Protein AF-A0A068V9V7-F1 (afdb_monomer_lite)

Foldseek 3Di:
DDDDDDDPDDDDDDDDDDDDDPPPPPPQPQQFDWDWDDDPNDIDIDTGGPVRVVVVVVVVVVVVVVVVVVVVPDPDPPDPPCPPVCPPPPPNPVVVVVVVVVVVVVVVVVCVVPVPPPD

Structure (mmCIF, N/CA/C/O backbone):
data_AF-A0A068V9V7-F1
#
_entry.id   AF-A0A068V9V7-F1
#
loop_
_atom_site.group_PDB
_atom_site.id
_atom_site.type_symbol
_atom_site.label_atom_id
_atom_site.label_alt_id
_atom_site.label_comp_id
_atom_site.label_asym_id
_atom_site.label_entity_id
_atom_site.label_seq_id
_atom_site.pdbx_PDB_ins_code
_atom_site.Cartn_x
_atom_site.Cartn_y
_atom_site.Cartn_z
_atom_site.occupancy
_atom_site.B_iso_or_equiv
_atom_site.auth_seq_id
_atom_site.auth_comp_id
_atom_site.auth_asym_id
_atom_site.auth_atom_id
_atom_site.pdbx_PDB_model_num
ATOM 1 N N . MET A 1 1 ? 17.487 25.718 -21.178 1.00 46.09 1 MET A N 1
ATOM 2 C CA . MET A 1 1 ? 16.322 25.593 -20.272 1.00 46.09 1 MET A CA 1
ATOM 3 C C . MET A 1 1 ? 16.670 26.267 -18.955 1.00 46.09 1 MET A C 1
ATOM 5 O O . MET A 1 1 ? 17.578 25.797 -18.286 1.00 46.09 1 MET A O 1
ATOM 9 N N . ARG A 1 2 ? 16.028 27.388 -18.613 1.00 54.06 2 ARG A N 1
ATOM 10 C CA . ARG A 1 2 ? 16.208 28.062 -17.317 1.00 54.06 2 ARG A CA 1
ATOM 11 C C . ARG A 1 2 ? 15.006 27.729 -16.438 1.00 54.06 2 ARG A C 1
ATOM 13 O O . ARG A 1 2 ? 13.878 27.957 -16.858 1.00 54.06 2 ARG A O 1
ATOM 20 N N . ARG A 1 3 ? 15.249 27.167 -15.256 1.00 66.25 3 ARG A N 1
ATOM 21 C CA . ARG A 1 3 ? 14.244 26.975 -14.207 1.00 66.25 3 ARG A CA 1
ATOM 22 C C . ARG A 1 3 ? 14.629 27.906 -13.063 1.00 66.25 3 ARG A C 1
ATOM 24 O O . ARG A 1 3 ? 15.621 27.649 -12.393 1.00 66.25 3 ARG A O 1
ATOM 31 N N . ASN A 1 4 ? 13.888 28.995 -12.901 1.00 61.66 4 ASN A N 1
ATOM 32 C CA . ASN A 1 4 ? 14.054 29.915 -11.781 1.00 61.66 4 ASN A CA 1
ATOM 33 C C . ASN A 1 4 ? 12.933 29.624 -10.783 1.00 61.66 4 ASN A C 1
ATOM 35 O O . ASN A 1 4 ? 11.791 30.014 -11.013 1.00 61.66 4 ASN A O 1
ATOM 39 N N . TYR A 1 5 ? 13.257 28.912 -9.708 1.00 54.75 5 TYR A N 1
ATOM 40 C CA . TYR A 1 5 ? 12.378 28.763 -8.553 1.00 54.75 5 TYR A CA 1
ATOM 41 C C . TYR A 1 5 ? 12.841 29.777 -7.506 1.00 54.75 5 TYR A C 1
ATOM 43 O O . TYR A 1 5 ? 13.933 29.637 -6.962 1.00 54.75 5 TYR A O 1
ATOM 51 N N . ASN A 1 6 ? 12.047 30.820 -7.264 1.00 61.94 6 ASN A N 1
ATOM 52 C CA . ASN A 1 6 ? 12.271 31.730 -6.142 1.00 61.94 6 ASN A CA 1
ATOM 53 C C . ASN A 1 6 ? 11.702 31.079 -4.877 1.00 61.94 6 ASN A C 1
ATOM 55 O O . ASN A 1 6 ? 10.487 30.941 -4.754 1.00 61.94 6 ASN A O 1
ATOM 59 N N . LEU A 1 7 ? 12.574 30.667 -3.957 1.00 61.34 7 LEU A N 1
ATOM 60 C CA . LEU A 1 7 ? 12.188 30.289 -2.598 1.00 61.34 7 LEU A CA 1
ATOM 61 C C . LEU A 1 7 ? 12.335 31.513 -1.692 1.00 61.34 7 LEU A C 1
ATOM 63 O O . LEU A 1 7 ? 13.388 31.749 -1.106 1.00 61.34 7 LEU A O 1
ATOM 67 N N . GLU A 1 8 ? 11.270 32.300 -1.594 1.00 63.50 8 GLU A N 1
ATOM 68 C CA . GLU A 1 8 ? 11.161 33.366 -0.598 1.00 63.50 8 GLU A CA 1
ATOM 69 C C . GLU A 1 8 ? 10.847 32.735 0.768 1.00 63.50 8 GLU A C 1
ATOM 71 O O . GLU A 1 8 ? 9.701 32.404 1.074 1.00 63.50 8 GLU A O 1
ATOM 76 N N . LEU A 1 9 ? 11.874 32.546 1.597 1.00 55.16 9 LEU A N 1
ATOM 77 C CA . LEU A 1 9 ? 11.713 32.177 3.003 1.00 55.16 9 LEU A CA 1
ATOM 78 C C . LEU A 1 9 ? 11.403 33.439 3.811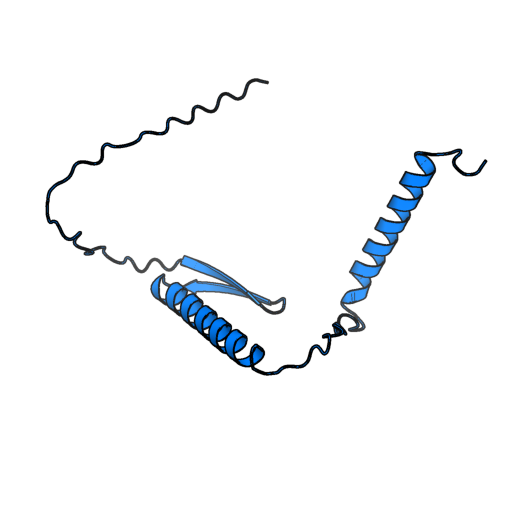 1.00 55.16 9 LEU A C 1
ATOM 80 O O . LEU A 1 9 ? 12.303 34.183 4.201 1.00 55.16 9 LEU A O 1
ATOM 84 N N . ARG A 1 10 ? 10.118 33.690 4.068 1.00 58.44 10 ARG A N 1
ATOM 85 C CA . ARG A 1 10 ? 9.707 34.749 4.993 1.00 58.44 10 ARG A CA 1
ATOM 86 C C . ARG A 1 10 ? 9.821 34.248 6.428 1.00 58.44 10 ARG A C 1
ATOM 88 O O . ARG A 1 10 ? 8.989 33.474 6.890 1.00 58.44 10 ARG A O 1
ATOM 95 N N . LEU A 1 11 ? 10.857 34.706 7.124 1.00 56.06 11 LEU A N 1
ATOM 96 C CA . LEU A 1 11 ? 10.980 34.582 8.573 1.00 56.06 11 LEU A CA 1
ATOM 97 C C . LEU A 1 11 ? 10.119 35.671 9.222 1.00 56.06 11 LEU A C 1
ATOM 99 O O . LEU A 1 11 ? 10.411 36.859 9.087 1.00 56.06 11 LEU A O 1
ATOM 103 N N . LEU A 1 12 ? 9.040 35.269 9.896 1.00 60.72 12 LEU A N 1
ATOM 104 C CA . LEU A 1 12 ? 8.252 36.184 10.719 1.00 60.72 12 LEU A CA 1
ATOM 105 C C . LEU A 1 12 ? 9.003 36.488 12.030 1.00 60.72 12 LEU A C 1
ATOM 107 O O . LEU A 1 12 ? 9.607 35.574 12.599 1.00 60.72 12 LEU A O 1
ATOM 111 N N . PRO A 1 13 ? 8.980 37.741 12.524 1.00 48.50 13 PRO A N 1
ATOM 112 C CA . PRO A 1 13 ? 9.678 38.110 13.749 1.00 48.50 13 PRO A CA 1
ATOM 113 C C . PRO A 1 13 ? 9.068 37.418 14.969 1.00 48.50 13 PRO A C 1
ATOM 115 O O . PRO A 1 13 ? 7.860 37.480 15.193 1.00 48.50 13 PRO A O 1
ATOM 118 N N . ALA A 1 14 ? 9.924 36.817 15.793 1.00 53.75 14 ALA A N 1
ATOM 119 C CA . ALA A 1 14 ? 9.568 36.417 17.143 1.00 53.75 14 ALA A CA 1
ATOM 120 C C . ALA A 1 14 ? 9.302 37.682 17.976 1.00 53.75 14 ALA A C 1
ATOM 122 O O . ALA A 1 14 ? 10.236 38.386 18.360 1.00 53.75 14 ALA A O 1
ATOM 123 N N . ALA A 1 15 ? 8.031 37.981 18.237 1.00 42.25 15 ALA A N 1
ATOM 124 C CA . ALA A 1 15 ? 7.632 38.993 19.203 1.00 42.25 15 ALA A CA 1
ATOM 125 C C . ALA A 1 15 ? 7.127 38.295 20.468 1.00 42.25 15 ALA A C 1
ATOM 127 O O . ALA A 1 15 ? 6.163 37.532 20.447 1.00 42.25 15 ALA A O 1
ATOM 128 N N . ALA A 1 16 ? 7.837 38.546 21.563 1.00 48.00 16 ALA A N 1
ATOM 129 C CA . ALA A 1 16 ? 7.452 38.167 22.906 1.00 48.00 16 ALA A CA 1
ATOM 130 C C . ALA A 1 16 ? 6.168 38.893 23.338 1.00 48.00 16 ALA A C 1
ATOM 132 O O . ALA A 1 16 ? 6.031 40.094 23.113 1.00 48.00 16 ALA A O 1
ATOM 133 N N . GLY A 1 17 ? 5.299 38.180 24.055 1.00 45.56 17 GLY A N 1
ATOM 134 C CA . GLY A 1 17 ? 4.318 38.781 24.957 1.00 45.56 17 GLY A CA 1
ATOM 135 C C . GLY A 1 17 ? 2.865 38.437 24.647 1.00 45.56 17 GLY A C 1
ATOM 136 O O . GLY A 1 17 ? 2.328 38.830 23.620 1.00 45.56 17 GLY A O 1
ATOM 137 N N . GLY A 1 18 ? 2.215 37.775 25.607 1.00 38.62 18 GLY A N 1
ATOM 138 C CA . GLY A 1 18 ? 0.760 37.670 25.679 1.00 38.62 18 GLY A CA 1
ATOM 139 C C . GLY A 1 18 ? 0.292 36.252 25.959 1.00 38.62 18 GLY A C 1
ATOM 140 O O . GLY A 1 18 ? 0.195 35.437 25.051 1.00 38.62 18 GLY A O 1
ATOM 141 N N . PHE A 1 19 ? -0.008 35.966 27.225 1.00 49.97 19 PHE A N 1
ATOM 142 C CA . PHE A 1 19 ? -0.730 34.770 27.641 1.00 49.97 19 PHE A CA 1
ATOM 143 C C . PHE A 1 19 ? -2.090 34.727 26.935 1.00 49.97 19 PHE A C 1
ATOM 145 O O . PHE A 1 19 ? -3.032 35.402 27.334 1.00 49.97 19 PHE A O 1
ATOM 152 N N . GLY A 1 20 ? -2.171 33.932 25.878 1.00 41.88 20 GLY A N 1
ATOM 153 C CA . GLY A 1 20 ? -3.406 33.491 25.261 1.00 41.88 20 GLY A CA 1
ATOM 154 C C . GLY A 1 20 ? -3.235 32.011 25.002 1.00 41.88 20 GLY A C 1
ATOM 155 O O . GLY A 1 20 ? -2.574 31.623 24.043 1.00 41.88 20 GLY A O 1
ATOM 156 N N . LEU A 1 21 ? -3.762 31.191 25.910 1.00 47.44 21 LEU A N 1
ATOM 157 C CA . LEU A 1 21 ? -4.046 29.791 25.630 1.00 47.44 21 LEU A CA 1
ATOM 158 C C . LEU A 1 21 ? -4.761 29.764 24.266 1.00 47.44 21 LEU A C 1
ATOM 160 O O . LEU A 1 21 ? -5.791 30.434 24.153 1.00 47.44 21 LEU A O 1
ATOM 164 N N . PRO A 1 22 ? -4.237 29.099 23.221 1.00 47.31 22 PRO A N 1
ATOM 165 C CA . PRO A 1 22 ? -5.048 28.877 22.043 1.00 47.31 22 PRO A CA 1
ATOM 166 C C . PRO A 1 22 ? -6.202 28.002 22.514 1.00 47.31 22 PRO A C 1
ATOM 168 O O . PRO A 1 22 ? -6.008 26.857 22.922 1.00 47.31 22 PRO A O 1
ATOM 171 N N . ASP A 1 23 ? -7.379 28.610 22.550 1.00 47.28 23 ASP A N 1
ATOM 172 C CA . ASP A 1 23 ? -8.656 27.936 22.627 1.00 47.28 23 ASP A CA 1
ATOM 173 C C . ASP A 1 23 ? -8.674 26.907 21.492 1.00 47.28 23 ASP A C 1
ATOM 175 O O . ASP A 1 23 ? -8.915 27.234 20.331 1.00 47.28 23 ASP A O 1
ATOM 179 N N . TRP A 1 24 ? -8.336 25.657 21.814 1.00 52.25 24 TRP A N 1
ATOM 180 C CA . TRP A 1 24 ? -8.589 24.498 20.964 1.00 52.25 24 TRP A CA 1
ATOM 181 C C . TRP A 1 24 ? -10.093 24.195 21.010 1.00 52.25 24 TRP A C 1
ATOM 183 O O . TRP A 1 24 ? -10.516 23.089 21.313 1.00 52.25 24 TRP A O 1
ATOM 193 N N . CYS A 1 25 ? -10.919 25.193 20.706 1.00 45.62 25 CYS A N 1
ATOM 194 C CA . CYS A 1 25 ? -12.283 24.990 20.248 1.00 45.62 25 CYS A CA 1
ATOM 195 C C . CYS A 1 25 ? -12.236 24.915 18.717 1.00 45.62 25 CYS A C 1
ATOM 197 O O . CYS A 1 25 ? -12.884 25.667 17.988 1.00 45.62 25 CYS A O 1
ATOM 199 N N . GLY A 1 26 ? -11.378 24.024 18.214 1.00 44.53 26 GLY A N 1
ATOM 200 C CA . GLY A 1 26 ? -11.539 23.516 16.868 1.00 44.53 26 GLY A CA 1
ATOM 201 C C . GLY A 1 26 ? -12.788 22.658 16.912 1.00 44.53 26 GLY A C 1
ATOM 202 O O . GLY A 1 26 ? -12.864 21.722 17.702 1.00 44.53 26 GLY A O 1
ATOM 203 N N . LYS A 1 27 ? -13.791 22.995 16.106 1.00 44.19 27 LYS A N 1
ATOM 204 C CA . LYS A 1 27 ? -14.792 22.004 15.732 1.00 44.19 27 LYS A CA 1
ATOM 205 C C . LYS A 1 27 ? -13.993 20.876 15.092 1.00 44.19 27 LYS A C 1
ATOM 207 O O . LYS A 1 27 ? -13.462 21.065 14.002 1.00 44.19 27 LYS A O 1
ATOM 212 N N . GLU A 1 28 ? -13.816 19.779 15.816 1.00 54.81 28 GLU A N 1
ATOM 213 C CA . GLU A 1 28 ? -13.393 18.515 15.235 1.00 54.81 28 GLU A CA 1
ATOM 214 C C . GLU A 1 28 ? -14.546 18.118 14.317 1.00 54.81 28 GLU A C 1
ATOM 216 O O . GLU A 1 28 ? -15.498 17.453 14.715 1.00 54.81 28 GLU A O 1
ATOM 221 N N . GLU A 1 29 ? -14.549 18.679 13.109 1.00 57.78 29 GLU A N 1
ATOM 222 C CA . GLU A 1 29 ? -15.286 18.088 12.014 1.00 57.78 29 GLU A CA 1
ATOM 223 C C . GLU A 1 29 ? -14.687 16.688 11.912 1.00 57.78 29 GLU A C 1
ATOM 225 O O . GLU A 1 29 ? -13.502 16.534 11.612 1.00 57.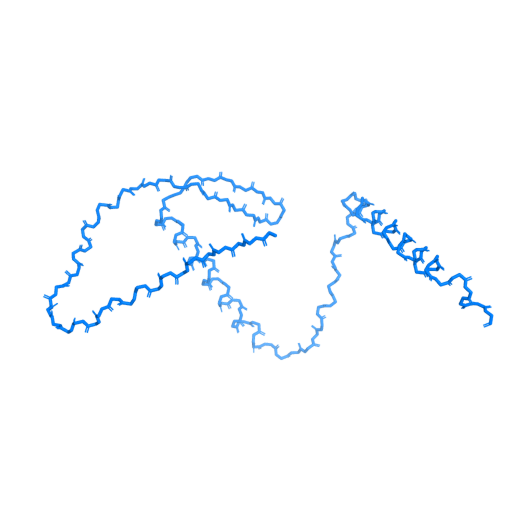78 29 GLU A O 1
ATOM 230 N N . GLU A 1 30 ? -15.465 15.683 12.322 1.00 64.25 30 GLU A N 1
ATOM 231 C CA . GLU A 1 30 ? -15.139 14.269 12.155 1.00 64.25 30 GLU A CA 1
ATOM 232 C C . GLU A 1 30 ? -15.157 13.975 10.651 1.00 64.25 30 GLU A C 1
ATOM 234 O O . GLU A 1 30 ? -16.043 13.310 10.122 1.00 64.25 30 GLU A O 1
ATOM 239 N N . GLU A 1 31 ? -14.201 14.556 9.930 1.00 77.69 31 GLU A N 1
ATOM 240 C CA . GLU A 1 31 ? -13.935 14.227 8.551 1.00 77.69 31 GLU A CA 1
ATOM 241 C C . GLU A 1 31 ? -13.355 12.819 8.564 1.00 77.69 31 GLU A C 1
ATOM 243 O O . GLU A 1 31 ? -12.217 12.570 8.973 1.00 77.69 31 GLU A O 1
ATOM 248 N N . GLU A 1 32 ? -14.188 11.866 8.164 1.00 84.44 32 GLU A N 1
ATOM 249 C CA . GLU A 1 32 ? -13.732 10.523 7.873 1.00 84.44 32 GLU A CA 1
ATOM 250 C C . GLU A 1 32 ? -12.792 10.604 6.665 1.00 84.44 32 GLU A C 1
ATOM 252 O O . GLU A 1 32 ? -13.192 10.973 5.557 1.00 84.44 32 GLU A O 1
ATOM 257 N N . GLN A 1 33 ? -11.514 10.295 6.889 1.00 88.94 33 GLN A N 1
ATOM 258 C CA . GLN A 1 33 ? -10.502 10.270 5.844 1.00 88.94 33 GLN A CA 1
ATOM 259 C C . GLN A 1 33 ? -10.143 8.826 5.508 1.00 88.94 33 GLN A C 1
ATOM 261 O O . GLN A 1 33 ? -9.994 7.965 6.379 1.00 88.94 33 GLN A O 1
ATOM 266 N N . GLN A 1 34 ? -9.967 8.564 4.217 1.00 95.00 34 GLN A N 1
ATOM 267 C CA . GLN A 1 34 ? -9.603 7.243 3.734 1.00 95.00 34 GLN A CA 1
ATOM 268 C C . GLN A 1 34 ? -8.196 6.847 4.206 1.00 95.00 34 GLN A C 1
ATOM 270 O O . GLN A 1 34 ? -7.198 7.491 3.874 1.00 95.00 34 GLN A O 1
ATOM 275 N N . MET A 1 35 ? -8.106 5.725 4.913 1.00 94.56 35 MET A N 1
ATOM 276 C CA . MET A 1 35 ? -6.864 5.087 5.330 1.00 94.56 35 MET A CA 1
ATOM 277 C C . MET A 1 35 ? -6.649 3.776 4.570 1.00 94.56 35 MET A C 1
ATOM 279 O O . MET A 1 35 ? -7.558 2.965 4.402 1.00 94.56 35 MET A O 1
ATOM 283 N N . THR A 1 36 ? -5.415 3.550 4.113 1.00 97.56 36 THR A N 1
ATOM 284 C CA . THR A 1 36 ? -5.007 2.303 3.448 1.00 97.56 36 THR A CA 1
ATOM 285 C C . THR A 1 36 ? -3.990 1.556 4.301 1.00 97.56 36 THR A C 1
ATOM 287 O O . THR A 1 36 ? -2.940 2.098 4.644 1.00 97.56 36 THR A O 1
ATOM 290 N N . ILE A 1 37 ? -4.274 0.293 4.606 1.00 95.69 37 ILE A N 1
ATOM 291 C CA . ILE A 1 37 ? -3.438 -0.581 5.429 1.00 95.69 37 ILE A CA 1
ATOM 292 C C . ILE A 1 37 ? -2.861 -1.690 4.549 1.00 95.69 37 ILE A C 1
ATOM 294 O O . ILE A 1 37 ? -3.599 -2.463 3.937 1.00 95.69 37 ILE A O 1
ATOM 298 N N . PHE A 1 38 ? -1.531 -1.792 4.526 1.00 96.44 38 PHE A N 1
ATOM 299 C CA . PHE A 1 38 ? -0.797 -2.871 3.864 1.00 96.44 38 PHE A CA 1
ATOM 300 C C . PHE A 1 38 ? -0.219 -3.813 4.915 1.00 96.44 38 PHE A C 1
ATOM 302 O O . PHE A 1 38 ? 0.666 -3.427 5.679 1.00 96.44 38 PHE A O 1
ATOM 309 N N . TYR A 1 39 ? -0.685 -5.059 4.946 1.00 92.94 39 TYR A N 1
ATOM 310 C CA . TYR A 1 39 ? -0.198 -6.043 5.909 1.00 92.94 39 TYR A CA 1
ATOM 311 C C . TYR A 1 39 ? -0.217 -7.454 5.327 1.00 92.94 39 TYR A C 1
ATOM 313 O O . TYR A 1 39 ? -1.228 -7.904 4.797 1.00 92.94 39 TYR A O 1
ATOM 321 N N . ASN A 1 40 ? 0.909 -8.168 5.432 1.00 93.44 40 ASN A N 1
ATOM 322 C CA . ASN A 1 40 ? 1.058 -9.554 4.968 1.00 93.44 40 ASN A CA 1
ATOM 323 C C . ASN A 1 40 ? 0.609 -9.785 3.504 1.00 93.44 40 ASN A C 1
ATOM 325 O O . ASN A 1 40 ? -0.039 -10.778 3.180 1.00 93.44 40 ASN A O 1
ATOM 329 N N . GLY A 1 41 ? 0.905 -8.829 2.617 1.00 93.94 41 GLY A N 1
ATOM 330 C CA . GLY A 1 41 ? 0.490 -8.877 1.210 1.00 93.94 41 GLY A CA 1
ATOM 331 C C . GLY A 1 41 ? -0.999 -8.599 0.964 1.00 93.94 41 GLY A C 1
ATOM 332 O O . GLY A 1 41 ? -1.426 -8.618 -0.187 1.00 93.94 41 GLY A O 1
ATOM 333 N N . MET A 1 42 ? -1.775 -8.318 2.012 1.00 94.75 42 MET A N 1
ATOM 334 C CA . MET A 1 42 ? -3.160 -7.863 1.920 1.00 94.75 42 MET A CA 1
ATOM 335 C C . MET A 1 42 ? -3.221 -6.336 1.933 1.00 94.75 42 MET A C 1
ATOM 337 O O . MET A 1 42 ? -2.378 -5.672 2.545 1.00 94.75 42 MET A O 1
ATOM 341 N N . VAL A 1 43 ? -4.241 -5.798 1.265 1.00 96.69 43 VAL A N 1
ATOM 342 C CA . VAL A 1 43 ? -4.554 -4.367 1.235 1.00 96.69 43 VAL A CA 1
ATOM 343 C C . VAL A 1 43 ? -5.976 -4.186 1.742 1.00 96.69 43 VAL A C 1
ATOM 345 O O . VAL A 1 43 ? -6.900 -4.780 1.189 1.00 96.69 43 VAL A O 1
ATOM 348 N N . ALA A 1 44 ? -6.140 -3.378 2.784 1.00 95.81 44 ALA A N 1
ATOM 349 C CA . ALA A 1 44 ? -7.438 -2.943 3.282 1.00 95.81 44 ALA A CA 1
ATOM 350 C C . ALA A 1 44 ? -7.551 -1.423 3.133 1.00 95.81 44 ALA A C 1
ATOM 352 O O . ALA A 1 44 ? -6.586 -0.706 3.389 1.00 95.81 44 ALA A O 1
ATOM 353 N N . VAL A 1 45 ? -8.717 -0.946 2.710 1.00 96.88 45 VAL A N 1
ATOM 354 C CA . VAL A 1 45 ? -9.028 0.479 2.567 1.00 96.88 45 VAL A CA 1
ATOM 355 C C . VAL A 1 45 ? -10.289 0.742 3.377 1.00 96.88 45 VAL A C 1
ATOM 357 O O . VAL A 1 45 ? -11.290 0.057 3.165 1.00 96.88 45 VAL A O 1
ATOM 360 N N . CYS A 1 46 ? -10.234 1.674 4.322 1.00 95.06 46 CYS A N 1
ATOM 361 C CA . CYS A 1 46 ? -11.370 2.038 5.163 1.00 95.06 46 CYS A CA 1
ATOM 362 C C . CYS A 1 46 ? -11.345 3.528 5.491 1.00 95.06 46 CYS A C 1
ATOM 364 O O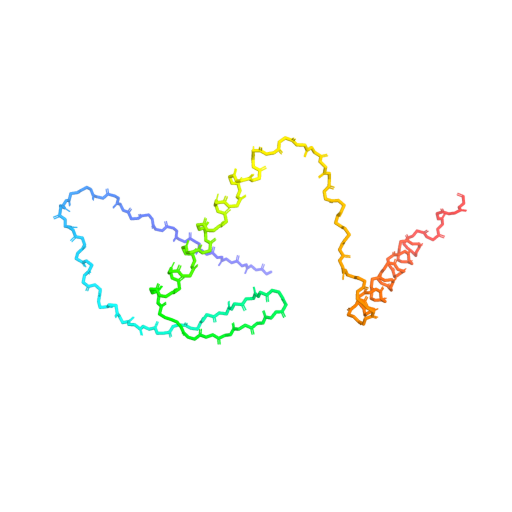 . CYS A 1 46 ? -10.271 4.118 5.602 1.00 95.06 46 CYS A O 1
ATOM 366 N N . ASP A 1 47 ? -12.518 4.116 5.671 1.00 96.94 47 ASP A N 1
ATOM 367 C CA . ASP A 1 47 ? -12.649 5.488 6.146 1.00 96.94 47 ASP A CA 1
ATOM 368 C C . ASP A 1 47 ? -12.590 5.477 7.675 1.00 96.94 47 ASP A C 1
ATOM 370 O O . ASP A 1 47 ? -13.187 4.617 8.328 1.00 96.94 47 ASP A O 1
ATOM 374 N N . VAL A 1 48 ? -11.772 6.360 8.240 1.00 93.88 48 VAL A N 1
ATOM 375 C CA . VAL A 1 48 ? -11.540 6.442 9.684 1.00 93.88 48 VAL A CA 1
ATOM 376 C C . VAL A 1 48 ? -11.495 7.894 10.119 1.00 93.88 48 VAL A C 1
ATOM 378 O O . VAL A 1 48 ? -11.059 8.767 9.367 1.00 93.88 48 VAL A O 1
ATOM 381 N N . THR A 1 49 ? -11.894 8.152 11.359 1.00 95.75 49 THR A N 1
ATOM 382 C CA . THR A 1 49 ? -11.694 9.471 11.964 1.00 95.75 49 THR A CA 1
ATOM 383 C C . THR A 1 49 ? -10.232 9.659 12.365 1.00 95.75 49 THR A C 1
ATOM 385 O O . THR A 1 49 ? -9.490 8.693 12.592 1.00 95.75 49 THR A O 1
ATOM 388 N N . GLU A 1 50 ? -9.807 10.912 12.523 1.00 93.25 50 GLU A N 1
ATOM 389 C CA . GLU A 1 50 ? -8.457 11.225 12.998 1.00 93.25 50 GLU A CA 1
ATOM 390 C C . GLU A 1 50 ? -8.149 10.536 14.341 1.00 93.25 50 GLU A C 1
ATOM 392 O O . GLU A 1 50 ? -7.060 9.983 14.537 1.00 93.25 50 GLU A O 1
ATOM 397 N N . LEU A 1 51 ? -9.125 10.501 15.254 1.00 94.69 51 LEU A N 1
ATOM 398 C CA . LEU A 1 51 ? -8.977 9.860 16.559 1.00 94.69 51 LEU A CA 1
ATOM 399 C C . LEU A 1 51 ? -8.738 8.347 16.431 1.00 94.69 51 LEU A C 1
ATOM 401 O O . LEU A 1 51 ? -7.869 7.797 17.114 1.00 94.69 51 LEU A O 1
ATOM 405 N N . GLN A 1 52 ? -9.456 7.673 15.528 1.00 95.12 52 GLN A N 1
ATOM 406 C CA . GLN A 1 52 ? -9.259 6.247 15.252 1.00 95.12 52 GLN A CA 1
ATOM 407 C C . GLN A 1 52 ? -7.877 5.975 14.646 1.00 95.12 52 GLN A C 1
ATOM 409 O O . GLN A 1 52 ? -7.183 5.056 15.091 1.00 95.12 52 GLN A O 1
ATOM 414 N N . ALA A 1 53 ? -7.434 6.795 13.690 1.00 94.81 53 ALA A N 1
ATOM 415 C CA . ALA A 1 53 ? -6.104 6.674 13.095 1.00 94.81 53 ALA A CA 1
ATOM 416 C C . ALA A 1 53 ? -4.995 6.840 14.152 1.00 94.81 53 ALA A C 1
ATOM 418 O O . ALA A 1 53 ? -4.078 6.015 14.242 1.00 94.81 53 ALA A O 1
ATOM 419 N N . ARG A 1 54 ? -5.114 7.856 15.020 1.00 95.19 54 ARG A N 1
ATOM 420 C CA . ARG A 1 54 ? -4.186 8.096 16.139 1.00 95.19 54 ARG A CA 1
ATOM 421 C C . ARG A 1 54 ? -4.148 6.920 17.112 1.00 95.19 54 ARG A C 1
ATOM 423 O O . ARG A 1 54 ? -3.059 6.522 17.538 1.00 95.19 54 ARG A O 1
ATOM 430 N N . ALA A 1 55 ? -5.302 6.341 17.439 1.00 96.19 55 ALA A N 1
ATOM 431 C CA . ALA A 1 55 ? -5.380 5.171 18.306 1.00 96.19 55 ALA A CA 1
ATOM 432 C C . ALA A 1 55 ? -4.638 3.973 17.691 1.00 96.19 55 ALA A C 1
ATOM 434 O O . ALA A 1 55 ? -3.790 3.379 18.356 1.00 96.19 55 ALA A O 1
ATOM 435 N N . ILE A 1 56 ? -4.882 3.665 16.412 1.00 94.62 56 ILE A N 1
ATOM 436 C CA . ILE A 1 56 ? -4.239 2.547 15.699 1.00 94.62 56 ILE A CA 1
ATOM 437 C C . ILE A 1 56 ? -2.712 2.687 15.709 1.00 94.62 56 ILE A C 1
ATOM 439 O O . ILE A 1 56 ? -2.007 1.748 16.087 1.00 94.62 56 ILE A O 1
ATOM 443 N N . ILE A 1 57 ? -2.193 3.868 15.355 1.00 94.00 57 ILE A N 1
ATOM 444 C CA . ILE A 1 57 ? -0.748 4.144 15.350 1.00 94.00 57 ILE A CA 1
ATOM 445 C C . ILE A 1 57 ? -0.157 3.996 16.757 1.00 94.00 57 ILE A C 1
ATOM 447 O O . ILE A 1 57 ? 0.916 3.410 16.922 1.00 94.00 57 ILE A O 1
ATOM 451 N N . SER A 1 58 ? -0.856 4.496 17.778 1.00 96.00 58 SER A N 1
ATOM 452 C CA . SER A 1 58 ? -0.392 4.430 19.168 1.00 96.00 58 SER A CA 1
ATOM 453 C C . SER A 1 58 ? -0.327 2.990 19.679 1.00 96.00 58 SER A C 1
ATOM 455 O O . SER A 1 58 ? 0.678 2.597 20.274 1.00 96.00 58 SER A O 1
ATOM 457 N N . PHE A 1 59 ? -1.353 2.179 19.400 1.00 95.19 59 PHE A N 1
ATOM 458 C CA . PHE A 1 59 ? -1.370 0.761 19.766 1.00 95.19 59 PHE A CA 1
ATOM 459 C C . PHE A 1 59 ? -0.232 -0.013 19.097 1.00 95.19 59 PHE A C 1
ATOM 461 O O . PHE A 1 59 ? 0.505 -0.724 19.781 1.00 95.19 59 PHE A O 1
ATOM 468 N N . ALA A 1 60 ? -0.039 0.174 17.789 1.00 91.94 60 ALA A N 1
ATOM 469 C CA . ALA A 1 60 ? 1.031 -0.489 17.048 1.00 91.94 60 ALA A CA 1
ATOM 470 C C . ALA A 1 60 ? 2.430 -0.076 17.546 1.00 91.94 60 ALA A C 1
ATOM 472 O O . ALA A 1 60 ? 3.319 -0.917 17.695 1.00 91.94 60 ALA A O 1
ATOM 473 N N . SER A 1 61 ? 2.625 1.213 17.847 1.00 92.38 61 SER A N 1
ATOM 474 C CA . SER A 1 61 ? 3.902 1.738 18.351 1.00 92.38 61 SER A CA 1
ATOM 475 C C . SER A 1 61 ? 4.262 1.142 19.711 1.00 92.38 61 SER A C 1
ATOM 477 O O . SER A 1 61 ? 5.402 0.728 19.929 1.00 92.38 61 SER A O 1
ATOM 479 N N . ARG A 1 62 ? 3.27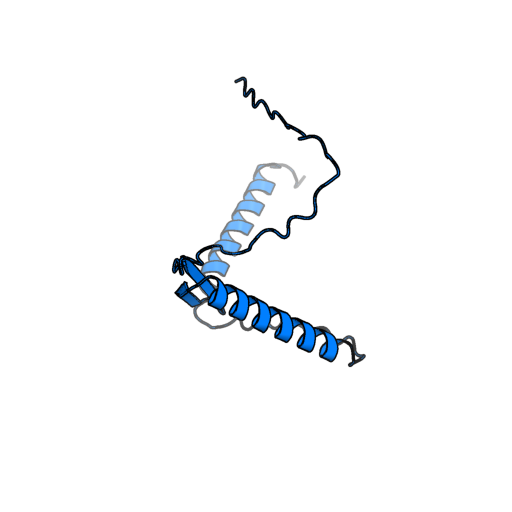6 1.044 20.610 1.00 93.38 62 ARG A N 1
ATOM 480 C CA . ARG A 1 62 ? 3.459 0.455 21.938 1.00 93.38 62 ARG A CA 1
ATOM 481 C C . ARG A 1 62 ? 3.810 -1.034 21.868 1.00 93.38 62 ARG A C 1
ATOM 483 O O . ARG A 1 62 ? 4.740 -1.465 22.546 1.00 93.38 62 ARG A O 1
ATOM 490 N N . GLU A 1 63 ? 3.112 -1.811 21.035 1.00 86.75 63 GLU A N 1
ATOM 491 C CA . GLU A 1 63 ? 3.407 -3.243 20.858 1.00 86.75 63 GLU A CA 1
ATOM 492 C C . GLU A 1 63 ? 4.856 -3.464 20.383 1.00 86.75 63 GLU A C 1
ATOM 494 O O . GLU A 1 63 ? 5.559 -4.361 20.859 1.00 86.75 63 GLU A O 1
ATOM 499 N N . MET A 1 64 ? 5.335 -2.614 19.469 1.00 79.12 64 MET A N 1
ATOM 500 C CA . MET A 1 64 ? 6.699 -2.689 18.944 1.00 79.12 64 MET A CA 1
ATOM 501 C C . MET A 1 64 ? 7.764 -2.368 20.009 1.00 79.12 64 MET A C 1
ATOM 503 O O . MET A 1 64 ? 8.815 -3.013 20.036 1.00 79.12 64 MET A O 1
ATOM 507 N N . GLU A 1 65 ? 7.501 -1.414 20.905 1.00 79.56 65 GLU A N 1
ATOM 508 C CA . GLU A 1 65 ? 8.404 -1.062 22.012 1.00 79.56 65 GLU A CA 1
ATOM 509 C C . GLU A 1 65 ? 8.488 -2.172 23.081 1.00 79.56 65 GLU A C 1
ATOM 511 O O . GLU A 1 65 ? 9.530 -2.405 23.693 1.00 79.56 65 GLU A O 1
ATOM 516 N N . GLU A 1 66 ? 7.396 -2.894 23.332 1.00 71.88 66 GLU A N 1
ATOM 517 C CA . GLU A 1 66 ? 7.384 -4.025 24.271 1.00 71.88 66 GLU A CA 1
ATOM 518 C C . GLU A 1 66 ? 8.141 -5.250 23.706 1.00 71.88 66 GLU A C 1
ATOM 520 O O . GLU A 1 66 ? 8.892 -5.918 24.428 1.00 71.88 66 GLU A O 1
ATOM 525 N N . LYS A 1 67 ? 8.050 -5.504 22.392 1.00 68.50 67 LYS A N 1
ATOM 526 C CA . LYS A 1 67 ? 8.818 -6.562 21.703 1.00 68.50 67 LYS A CA 1
ATOM 527 C C . LYS A 1 67 ? 10.328 -6.295 21.638 1.00 68.50 67 LYS A C 1
ATOM 529 O O . LYS A 1 67 ? 11.114 -7.235 21.726 1.00 68.50 67 LYS A O 1
ATOM 534 N N . SER A 1 68 ? 10.771 -5.043 21.524 1.00 59.06 68 SER A N 1
ATOM 535 C CA . SER A 1 68 ? 12.210 -4.720 21.500 1.00 59.06 68 SER A CA 1
ATOM 536 C C . SER A 1 68 ? 12.882 -4.871 22.874 1.00 59.06 68 SER A C 1
ATOM 538 O O . SER A 1 68 ? 14.052 -5.256 22.961 1.00 59.06 68 SER A O 1
ATOM 540 N N . ARG A 1 69 ? 12.135 -4.650 23.963 1.00 59.72 69 ARG A N 1
ATOM 541 C CA . ARG A 1 69 ? 12.619 -4.853 25.340 1.00 59.72 69 ARG A CA 1
ATOM 542 C C . ARG A 1 69 ? 12.805 -6.327 25.701 1.00 59.72 69 ARG A C 1
ATOM 544 O O . ARG A 1 69 ? 13.761 -6.667 26.390 1.00 59.72 69 ARG A O 1
ATOM 551 N N . THR A 1 70 ? 11.944 -7.210 25.200 1.00 56.59 70 THR A N 1
ATOM 552 C CA . THR A 1 70 ? 12.034 -8.660 25.458 1.00 56.59 70 THR A CA 1
ATOM 553 C C . THR A 1 70 ? 13.155 -9.347 24.670 1.00 56.59 70 THR A C 1
ATOM 555 O O . THR A 1 70 ? 13.772 -10.275 25.185 1.00 56.59 70 THR A O 1
ATOM 558 N N . LEU A 1 71 ? 13.505 -8.849 23.480 1.00 51.72 71 LEU A N 1
ATOM 559 C CA . LEU A 1 71 ? 14.640 -9.349 22.685 1.00 51.72 71 LEU A CA 1
ATOM 560 C C . LEU A 1 71 ? 16.015 -8.921 23.229 1.00 51.72 71 LEU A C 1
ATOM 562 O O . LEU A 1 71 ? 17.033 -9.498 22.858 1.00 51.72 71 LEU A O 1
ATOM 566 N N . SER A 1 72 ? 16.055 -7.929 24.122 1.00 51.25 72 SER A N 1
ATOM 567 C CA . SER A 1 72 ? 17.301 -7.403 24.702 1.00 51.25 72 SER A CA 1
ATOM 568 C C . SER A 1 72 ? 17.782 -8.184 25.942 1.00 51.25 72 SER A C 1
ATOM 570 O O . SER A 1 72 ? 18.861 -7.902 26.453 1.00 51.25 72 SER A O 1
ATOM 572 N N . SER A 1 73 ? 17.007 -9.167 26.428 1.00 49.25 73 SER A N 1
ATOM 573 C CA . SER A 1 73 ? 17.306 -9.956 27.642 1.00 49.25 73 SER A CA 1
ATOM 574 C C . SER A 1 73 ? 17.646 -11.434 27.379 1.00 49.25 73 SER A C 1
ATOM 576 O O . SER A 1 73 ? 17.740 -12.212 28.329 1.00 49.25 73 SER A O 1
ATOM 578 N N . SER A 1 74 ? 17.851 -11.849 26.128 1.00 47.66 74 SER A N 1
ATOM 579 C CA . SER A 1 74 ? 18.449 -13.155 25.826 1.00 47.66 74 SER A CA 1
ATOM 580 C C . SER A 1 74 ? 19.775 -12.953 25.104 1.00 47.66 74 SER A C 1
ATOM 582 O O . SER A 1 74 ? 19.832 -12.747 23.893 1.00 47.66 74 SER A O 1
ATOM 584 N N . SER A 1 75 ? 20.858 -12.999 25.870 1.00 51.66 75 SER A N 1
ATOM 585 C CA . SER A 1 75 ? 22.201 -13.224 25.355 1.00 51.66 75 SER A CA 1
ATOM 586 C C . SER A 1 75 ? 22.254 -14.573 24.634 1.00 51.66 75 SER A C 1
ATOM 588 O O . SER A 1 75 ? 22.255 -15.594 25.309 1.00 51.66 75 SER A O 1
ATOM 590 N N . GLU A 1 76 ? 22.274 -14.565 23.299 1.00 45.69 76 GLU A N 1
ATOM 591 C CA . GLU A 1 76 ? 22.941 -15.543 22.418 1.00 45.69 76 GLU A CA 1
ATOM 592 C C . GLU A 1 76 ? 22.858 -15.044 20.958 1.00 45.69 76 GLU A C 1
ATOM 594 O O . GLU A 1 76 ? 21.759 -14.781 20.463 1.00 45.69 76 GLU A O 1
ATOM 599 N N . PRO A 1 77 ? 23.979 -14.909 20.220 1.00 48.59 77 PRO A N 1
ATOM 600 C CA . PRO A 1 77 ? 23.955 -14.553 18.809 1.00 48.59 77 PRO A CA 1
ATOM 601 C C . PRO A 1 77 ? 23.715 -15.810 17.964 1.00 48.59 77 PRO A C 1
ATOM 603 O O . PRO A 1 77 ? 24.596 -16.259 17.233 1.00 48.59 77 PRO A O 1
ATOM 606 N N . SER A 1 78 ? 22.517 -16.390 18.036 1.00 45.78 78 SER A N 1
ATOM 607 C CA . SER A 1 78 ? 22.104 -17.344 17.008 1.00 45.78 78 SER A CA 1
ATOM 608 C C . SER A 1 78 ? 21.494 -16.557 15.860 1.00 45.78 78 SER A C 1
ATOM 610 O O . SER A 1 78 ? 20.431 -15.947 15.974 1.00 45.78 78 SER A O 1
ATOM 612 N N . SER A 1 79 ? 22.232 -16.506 14.755 1.00 47.06 79 SER A N 1
ATOM 613 C CA . SER A 1 79 ? 21.782 -15.894 13.511 1.00 47.06 79 SER A CA 1
ATOM 614 C C . SER A 1 79 ? 20.396 -16.434 13.147 1.00 47.06 79 SER A C 1
ATOM 616 O O . SER A 1 79 ? 20.250 -17.656 13.047 1.00 47.06 79 SER A O 1
ATOM 618 N N . PRO A 1 80 ? 19.389 -15.593 12.848 1.00 42.78 80 PRO A N 1
ATOM 619 C CA . PRO A 1 80 ? 18.282 -16.071 12.057 1.00 42.78 80 PRO A CA 1
ATOM 620 C C . PRO A 1 80 ? 18.870 -16.298 10.667 1.00 42.78 80 PRO A C 1
ATOM 622 O O . PRO A 1 80 ? 18.970 -15.384 9.847 1.00 42.78 80 PRO A O 1
ATOM 625 N N . VAL A 1 81 ? 19.290 -17.534 10.390 1.00 45.47 81 VAL A N 1
ATOM 626 C CA . VAL A 1 81 ? 19.215 -18.039 9.027 1.00 45.47 81 VAL A CA 1
ATOM 627 C C . VAL A 1 81 ? 17.753 -17.848 8.666 1.00 45.47 81 VAL A C 1
ATOM 629 O O . VAL A 1 81 ? 16.890 -18.624 9.071 1.00 45.47 81 VAL A O 1
ATOM 632 N N . LEU A 1 82 ? 17.472 -16.744 7.977 1.00 45.03 82 LEU A N 1
ATOM 633 C CA . LEU A 1 82 ? 16.213 -16.483 7.317 1.00 45.03 82 LEU A CA 1
ATOM 634 C C . LEU A 1 82 ? 16.079 -17.566 6.250 1.00 45.03 82 LEU A C 1
ATOM 636 O O . LEU A 1 82 ? 16.334 -17.344 5.067 1.00 45.03 82 LEU A O 1
ATOM 640 N N . GLN A 1 83 ? 15.681 -18.765 6.670 1.00 46.28 83 GLN A N 1
ATOM 641 C CA . GLN A 1 83 ? 14.995 -19.703 5.808 1.00 46.28 83 GLN A CA 1
ATOM 642 C C . GLN A 1 83 ? 13.639 -19.071 5.538 1.00 46.28 83 GLN A C 1
ATOM 644 O O . GLN A 1 83 ? 12.623 -19.373 6.154 1.00 46.28 83 GLN A O 1
ATOM 649 N N . SER A 1 84 ? 13.661 -18.090 4.644 1.00 45.03 84 SER A N 1
ATOM 650 C CA . SER A 1 84 ? 12.473 -17.507 4.070 1.00 45.03 84 SER A CA 1
ATOM 651 C C . SER A 1 84 ? 11.613 -18.656 3.529 1.00 45.03 84 SER A C 1
ATOM 653 O O . SER A 1 84 ? 12.115 -19.415 2.689 1.00 45.03 84 SER A O 1
ATOM 655 N N . PRO A 1 85 ? 10.326 -18.776 3.888 1.00 44.84 85 PRO A N 1
ATOM 656 C CA . PRO A 1 85 ? 9.415 -19.692 3.212 1.00 44.84 85 PRO A CA 1
ATOM 657 C C . PRO A 1 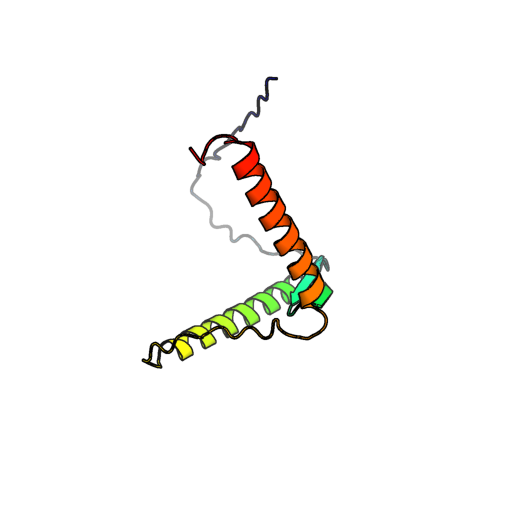85 ? 9.007 -19.144 1.826 1.00 44.84 85 PRO A C 1
ATOM 659 O O . PRO A 1 85 ? 7.895 -19.357 1.358 1.00 44.84 85 PRO A O 1
ATOM 662 N N . ILE A 1 86 ? 9.928 -18.485 1.102 1.00 46.81 86 ILE A N 1
ATOM 663 C CA . ILE A 1 86 ? 9.768 -18.053 -0.305 1.00 46.81 86 ILE A CA 1
ATOM 664 C C . ILE A 1 86 ? 9.989 -19.247 -1.267 1.00 46.81 86 ILE A C 1
ATOM 666 O O . ILE A 1 86 ? 10.281 -19.113 -2.455 1.00 46.81 86 ILE A O 1
ATOM 670 N N . TYR A 1 87 ? 9.810 -20.464 -0.762 1.00 46.12 87 TYR A N 1
ATOM 671 C CA . TYR A 1 87 ? 9.728 -21.687 -1.552 1.00 46.12 87 TYR A CA 1
ATOM 672 C C . TYR A 1 87 ? 8.345 -22.330 -1.400 1.00 46.12 87 TYR A C 1
ATOM 674 O O . TYR A 1 87 ? 8.213 -23.544 -1.336 1.00 46.12 87 TYR A O 1
ATOM 682 N N . GLY A 1 88 ? 7.287 -21.514 -1.386 1.00 49.53 88 GLY A N 1
ATOM 683 C CA . GLY A 1 88 ? 5.963 -21.983 -1.788 1.00 49.53 88 GLY A CA 1
ATOM 684 C C . GLY A 1 88 ? 5.979 -22.344 -3.288 1.00 49.53 88 GLY A C 1
ATOM 685 O O . GLY A 1 88 ? 6.487 -21.538 -4.077 1.00 49.53 88 GLY A O 1
ATOM 686 N N . PRO A 1 89 ? 5.439 -23.501 -3.725 1.00 54.44 89 PRO A N 1
ATOM 687 C CA . PRO A 1 89 ? 5.625 -24.014 -5.090 1.00 54.44 89 PRO A CA 1
ATOM 688 C C . PRO A 1 89 ? 5.122 -23.103 -6.222 1.00 54.44 89 PRO A C 1
ATOM 690 O O . PRO A 1 89 ? 5.553 -23.269 -7.359 1.00 54.44 89 PRO A O 1
ATOM 693 N N . ALA A 1 90 ? 4.236 -22.139 -5.941 1.00 53.34 90 ALA A N 1
ATOM 694 C CA . ALA A 1 90 ? 3.529 -21.383 -6.979 1.00 53.34 90 ALA A CA 1
ATOM 695 C C . ALA A 1 90 ? 3.861 -19.875 -7.045 1.00 53.34 90 ALA A C 1
ATOM 697 O O . ALA A 1 90 ? 3.910 -19.316 -8.139 1.00 53.34 90 ALA A O 1
ATOM 698 N N . ALA A 1 91 ? 4.146 -19.201 -5.924 1.00 52.75 91 ALA A N 1
ATOM 699 C CA . ALA A 1 91 ? 4.269 -17.733 -5.898 1.00 52.75 91 ALA A CA 1
ATOM 700 C C . ALA A 1 91 ? 5.668 -17.198 -6.288 1.00 52.75 91 ALA A C 1
ATOM 702 O O . ALA A 1 91 ? 5.804 -16.060 -6.731 1.00 52.75 91 ALA A O 1
ATOM 703 N N . GLY A 1 92 ? 6.722 -18.018 -6.180 1.00 53.78 92 GLY A N 1
ATOM 704 C CA . GLY A 1 92 ? 8.112 -17.600 -6.432 1.00 53.78 92 GLY A CA 1
ATOM 705 C C . GLY A 1 92 ? 8.630 -17.823 -7.861 1.00 53.78 92 GLY A C 1
ATOM 706 O O . GLY A 1 92 ? 9.767 -17.462 -8.167 1.00 53.78 92 GLY A O 1
ATOM 707 N N . LEU A 1 93 ? 7.849 -18.445 -8.750 1.00 57.53 93 LEU A N 1
ATOM 708 C CA . LEU A 1 93 ? 8.346 -18.891 -10.061 1.00 57.53 93 LEU A CA 1
ATOM 709 C C . LEU A 1 93 ? 8.483 -17.753 -11.089 1.00 57.53 93 LEU A C 1
ATOM 711 O O . LEU A 1 93 ? 9.402 -17.780 -11.912 1.00 57.53 93 LEU A O 1
ATOM 715 N N . SER A 1 94 ? 7.617 -16.733 -11.029 1.00 61.06 94 SER A N 1
ATOM 716 C CA . SER A 1 94 ? 7.644 -15.593 -11.963 1.00 61.06 94 SER A CA 1
ATOM 717 C C . SER A 1 94 ? 8.858 -14.684 -11.726 1.00 61.06 94 SER A C 1
ATOM 719 O O . SER A 1 94 ? 9.629 -14.402 -12.648 1.00 61.06 94 SER A O 1
ATOM 721 N N . MET A 1 95 ? 9.116 -14.313 -10.465 1.00 74.31 95 MET A N 1
ATOM 722 C CA . MET A 1 95 ? 10.256 -13.462 -10.104 1.00 74.31 95 MET A CA 1
ATOM 723 C C . MET A 1 95 ? 11.602 -14.129 -10.413 1.00 74.31 95 MET A C 1
ATOM 725 O O . MET A 1 95 ? 12.522 -13.459 -10.881 1.00 74.31 95 MET A O 1
ATOM 729 N N . LYS A 1 96 ? 11.706 -15.457 -10.245 1.00 83.12 96 LYS A N 1
ATOM 730 C CA . LYS A 1 96 ? 12.913 -16.228 -10.589 1.00 83.12 96 LYS A CA 1
ATOM 731 C C . LYS A 1 96 ? 13.260 -16.132 -12.076 1.00 83.12 96 LYS A C 1
ATOM 733 O O . LYS A 1 96 ? 14.412 -15.864 -12.415 1.00 83.12 96 LYS A O 1
ATOM 738 N N . ARG A 1 97 ? 12.276 -16.282 -12.971 1.00 82.06 97 ARG A N 1
ATOM 739 C CA . ARG A 1 97 ? 12.500 -16.168 -14.426 1.00 82.06 97 ARG A CA 1
ATOM 740 C C . ARG A 1 97 ? 12.905 -14.752 -14.832 1.00 82.06 97 ARG A C 1
ATOM 742 O O . ARG A 1 97 ? 13.812 -14.588 -15.651 1.00 82.06 97 ARG A O 1
ATOM 749 N N . SER A 1 98 ? 12.269 -13.737 -14.249 1.00 89.69 98 SER A N 1
ATOM 750 C CA . SER A 1 98 ? 12.610 -12.331 -14.495 1.00 89.69 98 SER A CA 1
ATOM 751 C C . SER A 1 98 ? 14.029 -12.002 -14.028 1.00 89.69 98 SER A C 1
ATOM 753 O O . SER A 1 98 ? 14.805 -11.426 -14.793 1.00 89.69 98 SER A O 1
ATOM 755 N N . LEU A 1 99 ? 14.408 -12.447 -12.825 1.00 92.69 99 LEU A N 1
ATOM 756 C CA . LEU A 1 99 ? 15.753 -12.262 -12.280 1.00 92.69 99 LEU A CA 1
ATOM 757 C C . LEU A 1 99 ? 16.810 -12.968 -13.137 1.00 92.69 99 LEU A C 1
ATOM 759 O O . LEU A 1 99 ? 17.819 -12.364 -13.498 1.00 92.69 99 LEU A O 1
ATOM 763 N N . GLN A 1 100 ? 16.554 -14.212 -13.541 1.00 92.06 100 GLN A N 1
ATOM 764 C CA . GLN A 1 100 ? 17.452 -14.963 -14.416 1.00 92.06 100 GLN A CA 1
ATOM 765 C C . GLN A 1 100 ? 17.694 -14.229 -15.745 1.00 92.06 100 GLN A C 1
ATOM 767 O O . GLN A 1 100 ? 18.843 -14.050 -16.155 1.00 92.06 100 GLN A O 1
ATOM 772 N N . ARG A 1 101 ? 16.632 -13.748 -16.408 1.00 91.69 101 ARG A N 1
ATOM 773 C CA . ARG A 1 101 ? 16.754 -12.989 -17.666 1.00 91.69 101 ARG A CA 1
ATOM 774 C C . ARG A 1 101 ? 17.476 -11.658 -17.471 1.00 91.69 101 ARG A C 1
ATOM 776 O O . ARG A 1 101 ? 18.264 -11.271 -18.333 1.00 91.69 101 ARG A O 1
ATOM 783 N N . PHE A 1 102 ? 17.228 -10.965 -16.361 1.00 95.25 102 PHE A N 1
ATOM 784 C CA . PHE A 1 102 ? 17.920 -9.723 -16.020 1.00 95.25 102 PHE A CA 1
ATOM 785 C C . PHE A 1 102 ? 19.430 -9.942 -15.873 1.00 95.25 102 PHE A C 1
ATOM 787 O O . PHE A 1 102 ? 20.221 -9.238 -16.506 1.00 95.25 102 PHE A O 1
ATOM 794 N N . LEU A 1 103 ? 19.832 -10.955 -15.102 1.00 95.69 103 LEU A N 1
ATOM 795 C CA . LEU A 1 103 ? 21.240 -11.295 -14.899 1.00 95.69 103 LEU A CA 1
ATOM 796 C C . LEU A 1 103 ? 21.911 -11.712 -16.212 1.00 95.69 103 LEU A C 1
ATOM 798 O O . LEU A 1 103 ? 23.009 -11.239 -16.505 1.00 95.69 103 LEU A O 1
ATOM 802 N N . GLN A 1 104 ? 21.235 -12.517 -17.039 1.00 94.69 104 GLN A N 1
ATOM 803 C CA . GLN A 1 104 ? 21.745 -12.905 -18.355 1.00 94.69 104 GLN A CA 1
ATOM 804 C C . GLN A 1 104 ? 21.955 -11.687 -19.265 1.00 94.69 104 GLN A C 1
ATOM 806 O O . GLN A 1 104 ? 23.034 -11.518 -19.830 1.00 94.69 104 GLN A O 1
ATOM 811 N N . LYS A 1 105 ? 20.966 -10.787 -19.366 1.00 95.38 105 LYS A N 1
ATOM 812 C CA . LYS A 1 105 ? 21.093 -9.546 -20.150 1.00 95.38 105 LYS A CA 1
ATOM 813 C C . LYS A 1 105 ? 22.249 -8.678 -19.659 1.00 95.38 105 LYS A C 1
ATOM 815 O O . LYS A 1 105 ? 22.971 -8.104 -20.470 1.00 95.38 105 LYS A O 1
ATOM 820 N N . ARG A 1 106 ? 22.441 -8.578 -18.341 1.00 93.50 106 ARG A N 1
ATOM 821 C CA . ARG A 1 106 ? 23.535 -7.800 -17.752 1.00 93.50 106 ARG A CA 1
ATOM 822 C C . ARG A 1 106 ? 24.902 -8.388 -18.108 1.00 93.50 106 ARG A C 1
ATOM 824 O O . ARG A 1 106 ? 25.770 -7.621 -18.512 1.00 93.50 106 ARG A O 1
ATOM 831 N N . LYS A 1 107 ? 25.072 -9.713 -18.011 1.00 90.69 107 LYS A N 1
ATOM 832 C CA . LYS A 1 107 ? 26.301 -10.409 -18.436 1.00 90.69 107 LYS A CA 1
ATOM 833 C C . LYS A 1 107 ? 26.600 -10.157 -19.913 1.00 90.69 107 LYS A C 1
ATOM 835 O O . LYS A 1 107 ? 27.700 -9.722 -20.234 1.00 90.69 107 LYS A O 1
ATOM 840 N N . ASN A 1 108 ? 25.598 -10.320 -20.778 1.00 89.06 108 ASN A N 1
ATOM 841 C CA . ASN A 1 108 ? 25.748 -10.085 -22.215 1.00 89.06 108 ASN A CA 1
ATOM 842 C C . ASN A 1 108 ? 26.154 -8.635 -22.518 1.00 89.06 108 ASN A C 1
ATOM 844 O O . ASN A 1 108 ? 27.011 -8.407 -23.361 1.00 89.06 108 ASN A O 1
ATOM 848 N N . ARG A 1 109 ? 25.584 -7.643 -21.818 1.00 90.75 109 ARG A N 1
ATOM 849 C CA . ARG A 1 109 ? 25.959 -6.231 -22.002 1.00 90.75 109 ARG A CA 1
ATOM 850 C C . ARG A 1 109 ? 27.391 -5.941 -21.556 1.00 90.75 109 ARG A C 1
ATOM 852 O O . ARG A 1 109 ? 28.059 -5.150 -22.204 1.00 90.75 109 ARG A O 1
ATOM 859 N N . ILE A 1 110 ? 27.852 -6.559 -20.468 1.00 86.19 110 ILE A N 1
ATOM 860 C CA . ILE A 1 110 ? 29.239 -6.417 -19.998 1.00 86.19 110 ILE A CA 1
ATOM 861 C C . ILE A 1 110 ? 30.206 -7.023 -21.021 1.00 86.19 110 ILE A C 1
ATOM 863 O O . ILE A 1 110 ? 31.177 -6.374 -21.384 1.00 86.19 110 ILE A O 1
ATOM 867 N N . GLN A 1 111 ? 29.911 -8.219 -21.535 1.00 81.94 111 GLN A N 1
ATOM 868 C CA . GLN A 1 111 ? 30.733 -8.860 -22.567 1.00 81.94 111 GLN A CA 1
ATOM 869 C C . GLN A 1 111 ? 30.729 -8.071 -23.885 1.00 81.94 111 GLN A C 1
ATOM 871 O O . GLN A 1 111 ? 31.780 -7.855 -24.473 1.00 81.94 111 GLN A O 1
ATOM 876 N N . ALA A 1 112 ? 29.571 -7.566 -24.319 1.00 79.06 112 ALA A N 1
ATOM 877 C CA . ALA A 1 112 ? 29.472 -6.741 -25.523 1.00 79.06 112 ALA A CA 1
ATOM 878 C C . ALA A 1 112 ? 30.171 -5.377 -25.381 1.00 79.06 112 ALA A C 1
ATOM 880 O O . ALA A 1 112 ? 30.651 -4.835 -26.371 1.00 79.06 112 ALA A O 1
ATOM 881 N N . ALA A 1 113 ? 30.235 -4.817 -24.168 1.00 82.81 113 ALA A N 1
ATOM 882 C CA . ALA A 1 113 ? 30.956 -3.572 -23.900 1.00 82.81 113 ALA A CA 1
ATOM 883 C C . ALA A 1 113 ? 32.484 -3.747 -23.943 1.00 82.81 113 ALA A C 1
ATOM 885 O O . ALA A 1 113 ? 33.194 -2.771 -24.168 1.00 82.81 113 ALA A O 1
ATOM 886 N N . PHE A 1 114 ? 32.984 -4.975 -23.771 1.00 74.94 114 PHE A N 1
ATOM 887 C CA . PHE A 1 11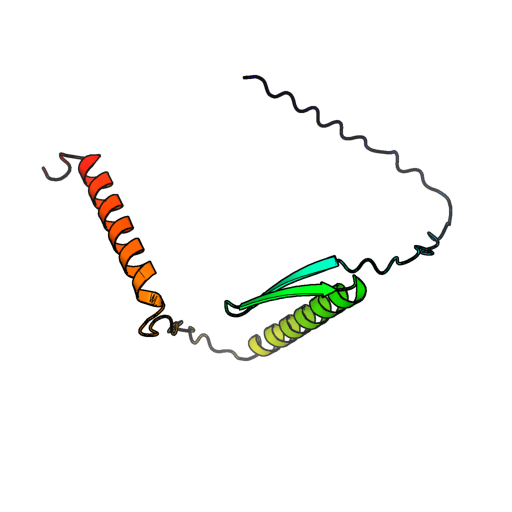4 ? 34.411 -5.292 -23.824 1.00 74.94 114 PHE A CA 1
ATOM 888 C C . PHE A 1 114 ? 34.666 -6.533 -24.701 1.00 74.94 114 PHE A C 1
ATOM 890 O O . PHE A 1 114 ? 34.989 -7.600 -24.174 1.00 74.94 114 PHE A O 1
ATOM 897 N N . PRO A 1 115 ? 34.558 -6.410 -26.042 1.00 67.38 115 PRO A N 1
ATOM 898 C CA . PRO A 1 115 ? 34.587 -7.546 -26.975 1.00 67.38 115 PRO A CA 1
ATOM 899 C C . PRO A 1 115 ? 35.896 -8.348 -26.984 1.00 67.38 115 PRO A C 1
ATOM 901 O O . PRO A 1 115 ? 35.934 -9.454 -27.511 1.00 67.38 115 PRO A O 1
ATOM 904 N N . TYR A 1 116 ? 36.968 -7.786 -26.421 1.00 66.50 116 TYR A N 1
ATOM 905 C CA . TYR A 1 116 ? 38.327 -8.326 -26.489 1.00 66.50 116 TYR A CA 1
ATOM 906 C C . TYR A 1 116 ? 38.901 -8.713 -25.122 1.00 66.50 116 TYR A C 1
ATOM 908 O O . TYR A 1 116 ? 40.100 -8.926 -24.999 1.00 66.50 116 TYR A O 1
ATOM 916 N N . HIS A 1 117 ? 38.073 -8.828 -24.080 1.00 59.28 117 HIS A N 1
ATOM 917 C CA . HIS A 1 117 ? 38.540 -9.102 -22.713 1.00 59.28 117 HIS A CA 1
ATOM 918 C C . HIS A 1 117 ? 38.973 -10.571 -22.472 1.00 59.28 117 HIS A C 1
ATOM 920 O O . HIS A 1 117 ? 38.942 -11.052 -21.337 1.00 59.28 117 HIS A O 1
ATOM 926 N N . HIS A 1 118 ? 39.318 -11.300 -23.540 1.00 63.88 118 HIS A N 1
ATOM 927 C CA . HIS A 1 118 ? 39.682 -12.724 -23.543 1.00 63.88 118 HIS A CA 1
ATOM 928 C C . HIS A 1 118 ? 40.992 -13.017 -24.306 1.00 63.88 118 HIS A C 1
ATOM 930 O O . HIS A 1 118 ? 41.226 -14.176 -24.645 1.00 63.88 118 HIS A O 1
ATOM 936 N N . LEU A 1 119 ? 41.802 -11.994 -24.614 1.00 53.59 119 LEU A N 1
ATOM 937 C CA . LEU A 1 119 ? 43.168 -12.157 -25.131 1.00 53.59 119 LEU A CA 1
ATOM 938 C C . LEU A 1 119 ? 44.184 -12.153 -23.986 1.00 53.59 119 LEU A C 1
ATOM 940 O O . LEU A 1 119 ? 44.003 -11.327 -23.061 1.00 53.59 119 LEU A O 1
#

Radius of gyration: 27.84 Å; chains: 1; bounding box: 58×63×55 Å

Sequence (119 aa):
MRRNYNLELRLLPAAAGGFGLPDWCGKEEEEEQQMTIFYNGMVAVCDVTELQARAIISFASREMEEKSRTLSSSSEPSSPVLQSPIYGPAAGLSMKRSLQRFLQKRKNRIQAAFPYHHL

InterPro domains:
  IPR010399 Tify domain [PF06200] (30-61)
  IPR010399 Tify domain [PS51320] (28-62)
  IPR010399 Tify domain [SM00979] (28-62)
  IPR018467 CO/COL/TOC1, conserved site [PF09425] (96-116)
  IPR040390 TIFY/JAZ family [PTHR33077] (29-116)

Organism: Coffea canephora (NCBI:txid49390)

pLDDT: mean 70.49, std 20.24, range [38.62, 97.56]

Secondary structure (DSSP, 8-state):
--------------------------------EEEEEEETTEEEEEEE-HHHHHHHHHHHHHHHHHHHHHHTT-----------S---TTTSHHHHHHHHHHHHHHHHHHHHHSTTTT-